Protein AF-A0A965IVA6-F1 (afdb_monomer)

Structure (mmCIF, N/CA/C/O backbone):
data_AF-A0A965IVA6-F1
#
_entry.id   AF-A0A965IVA6-F1
#
loop_
_atom_site.group_PDB
_atom_site.id
_atom_site.type_symbol
_atom_site.label_atom_id
_atom_site.label_alt_id
_atom_site.label_comp_id
_atom_site.label_asym_id
_atom_site.label_entity_id
_atom_site.label_seq_id
_atom_site.pdbx_PDB_ins_code
_atom_site.Cartn_x
_atom_site.Cartn_y
_atom_site.Cartn_z
_atom_site.occupancy
_atom_site.B_iso_or_equiv
_atom_site.auth_seq_id
_atom_site.auth_comp_id
_atom_site.auth_asym_id
_atom_site.auth_atom_id
_atom_site.pdbx_PDB_model_num
ATOM 1 N N . MET A 1 1 ? 12.768 -5.806 17.438 1.00 72.50 1 MET A N 1
ATOM 2 C CA . MET A 1 1 ? 12.794 -4.936 16.248 1.00 72.50 1 MET A CA 1
ATOM 3 C C . MET A 1 1 ? 11.559 -5.268 15.427 1.00 72.50 1 MET A C 1
ATOM 5 O O . MET A 1 1 ? 11.438 -6.435 15.058 1.00 72.50 1 MET A O 1
ATOM 9 N N . PRO A 1 2 ? 10.616 -4.328 15.262 1.00 84.00 2 PRO A N 1
ATOM 10 C CA . PRO A 1 2 ? 9.487 -4.470 14.344 1.00 84.00 2 PRO A CA 1
ATOM 11 C C . PRO A 1 2 ? 9.938 -4.296 12.882 1.00 84.00 2 PRO A C 1
ATOM 13 O O . PRO A 1 2 ? 11.121 -4.076 12.610 1.00 84.00 2 PRO A O 1
ATOM 16 N N . LEU A 1 3 ? 9.003 -4.444 11.942 1.00 88.94 3 LEU A N 1
ATOM 17 C CA . LEU A 1 3 ? 9.226 -4.068 10.546 1.00 88.94 3 LEU A CA 1
ATOM 18 C C . LEU A 1 3 ? 9.219 -2.544 10.431 1.00 88.94 3 LEU A C 1
ATOM 20 O O . LEU A 1 3 ? 8.241 -1.939 10.843 1.00 88.94 3 LEU A O 1
ATOM 24 N N . HIS A 1 4 ? 10.254 -1.975 9.811 1.00 91.50 4 HIS A N 1
ATOM 25 C CA . HIS A 1 4 ? 10.297 -0.544 9.498 1.00 91.50 4 HIS A CA 1
ATOM 26 C C . HIS A 1 4 ? 9.400 -0.187 8.290 1.00 91.50 4 HIS A C 1
ATOM 28 O O . HIS A 1 4 ? 8.658 0.788 8.247 1.00 91.50 4 HIS A O 1
ATOM 34 N N . HIS A 1 5 ? 9.450 -1.020 7.251 1.00 95.75 5 HIS A N 1
ATOM 35 C CA . HIS A 1 5 ? 8.477 -0.994 6.165 1.00 95.75 5 HIS A CA 1
ATOM 36 C C . HIS A 1 5 ? 8.433 -2.341 5.454 1.00 95.75 5 HIS A C 1
ATOM 38 O O . HIS A 1 5 ? 9.312 -3.191 5.626 1.00 95.75 5 HIS A O 1
ATOM 44 N N . VAL A 1 6 ? 7.422 -2.509 4.610 1.00 96.88 6 VAL A N 1
ATOM 45 C CA . VAL A 1 6 ? 7.359 -3.567 3.600 1.00 96.88 6 VAL A CA 1
ATOM 46 C C . VAL A 1 6 ? 7.154 -2.932 2.230 1.00 96.88 6 VAL A C 1
ATOM 48 O O . VAL A 1 6 ? 6.437 -1.939 2.117 1.00 96.88 6 VAL A O 1
ATOM 51 N N . ALA A 1 7 ? 7.788 -3.488 1.198 1.00 97.69 7 ALA A N 1
ATOM 52 C CA . ALA A 1 7 ? 7.688 -2.987 -0.166 1.00 97.69 7 ALA A CA 1
ATOM 53 C C . ALA A 1 7 ? 7.183 -4.073 -1.123 1.00 97.69 7 ALA A C 1
ATOM 55 O O . ALA A 1 7 ? 7.634 -5.219 -1.061 1.00 97.69 7 ALA A O 1
ATOM 56 N N . TYR A 1 8 ? 6.280 -3.695 -2.026 1.00 97.75 8 TYR A N 1
ATOM 57 C CA . TYR A 1 8 ? 5.731 -4.559 -3.074 1.00 97.75 8 TYR A CA 1
ATOM 58 C C . TYR A 1 8 ? 5.927 -3.941 -4.461 1.00 97.75 8 TYR A C 1
ATOM 60 O O . TYR A 1 8 ? 6.339 -2.793 -4.591 1.00 97.75 8 TYR A O 1
ATOM 68 N N . ALA A 1 9 ? 5.627 -4.693 -5.517 1.00 97.38 9 ALA A N 1
ATOM 69 C CA . ALA A 1 9 ? 5.597 -4.157 -6.874 1.00 97.38 9 ALA A CA 1
ATOM 70 C C . ALA A 1 9 ? 4.197 -3.633 -7.223 1.00 97.38 9 ALA A C 1
ATOM 72 O O . ALA A 1 9 ? 3.189 -4.187 -6.787 1.00 97.38 9 ALA A O 1
ATOM 73 N N . THR A 1 10 ? 4.128 -2.605 -8.064 1.00 97.94 10 THR A N 1
ATOM 74 C CA . THR A 1 10 ? 2.893 -2.144 -8.700 1.00 97.94 10 THR A CA 1
ATOM 75 C C . THR A 1 10 ? 3.106 -1.894 -10.191 1.00 97.94 10 THR A C 1
ATOM 77 O O . THR A 1 10 ? 4.202 -1.543 -10.631 1.00 97.94 10 THR A O 1
ATOM 80 N N . LYS A 1 11 ? 2.051 -2.097 -10.983 1.00 96.38 11 LYS A N 1
ATOM 81 C CA . LYS A 1 11 ? 2.004 -1.699 -12.400 1.00 96.38 11 LYS A CA 1
ATOM 82 C C . LYS A 1 11 ? 1.317 -0.349 -12.597 1.00 96.38 11 LYS A C 1
ATOM 84 O O . LYS A 1 11 ? 1.622 0.345 -13.561 1.00 96.38 11 LYS A O 1
ATOM 89 N N . ASP A 1 12 ? 0.436 0.022 -11.674 1.00 97.44 12 ASP A N 1
ATOM 90 C CA . ASP A 1 12 ? -0.431 1.194 -11.755 1.00 97.44 12 ASP A CA 1
ATOM 91 C C . ASP A 1 12 ? -0.337 1.959 -10.429 1.00 97.44 12 ASP A C 1
ATOM 93 O O . ASP A 1 12 ? -0.899 1.558 -9.400 1.00 97.44 12 ASP A O 1
ATOM 97 N N . VAL A 1 13 ? 0.462 3.027 -10.438 1.00 97.94 13 VAL A N 1
ATOM 98 C CA . VAL A 1 13 ? 0.715 3.845 -9.246 1.00 97.94 13 VAL A CA 1
ATOM 99 C C . VAL A 1 13 ? -0.538 4.604 -8.858 1.00 97.94 13 VAL A C 1
ATOM 101 O O . VAL A 1 13 ? -0.832 4.705 -7.676 1.00 97.94 13 VAL A O 1
ATOM 104 N N . GLU A 1 14 ? -1.313 5.073 -9.822 1.00 98.12 14 GLU A N 1
ATOM 105 C CA . GLU A 1 14 ? -2.541 5.820 -9.602 1.00 98.12 14 GLU A CA 1
ATOM 106 C C . GLU A 1 14 ? -3.597 4.949 -8.904 1.00 98.12 14 GLU A C 1
ATOM 108 O O . GLU A 1 14 ? -4.185 5.367 -7.904 1.00 98.12 14 GLU A O 1
ATOM 113 N N . ALA A 1 15 ? -3.784 3.705 -9.352 1.00 98.00 15 ALA A N 1
ATOM 114 C CA . ALA A 1 15 ? -4.666 2.744 -8.691 1.00 98.00 15 ALA A CA 1
ATOM 115 C C . ALA A 1 15 ? -4.166 2.374 -7.285 1.00 98.00 15 ALA A C 1
ATOM 117 O O . ALA A 1 15 ? -4.968 2.234 -6.358 1.00 98.00 15 ALA A O 1
ATOM 118 N N . THR A 1 16 ? -2.846 2.250 -7.116 1.00 98.38 16 THR A N 1
ATOM 119 C CA . THR A 1 16 ? -2.216 1.960 -5.818 1.00 98.38 16 THR A CA 1
ATOM 120 C C . THR A 1 16 ? -2.425 3.110 -4.838 1.00 98.38 16 THR A C 1
ATOM 122 O O . THR A 1 16 ? -2.884 2.885 -3.720 1.00 98.38 16 THR A O 1
ATOM 125 N N . THR A 1 17 ? -2.163 4.343 -5.269 1.00 98.50 17 THR A N 1
ATOM 126 C CA . THR A 1 17 ? -2.385 5.560 -4.485 1.00 98.50 17 THR A CA 1
ATOM 127 C C . THR A 1 17 ? -3.852 5.713 -4.129 1.00 98.50 17 THR A C 1
ATOM 129 O O . THR A 1 17 ? -4.167 5.889 -2.958 1.00 98.50 17 THR A O 1
ATOM 132 N N . ARG A 1 18 ? -4.776 5.522 -5.077 1.00 98.25 18 ARG A N 1
ATOM 133 C CA . ARG A 1 18 ? -6.212 5.539 -4.771 1.00 98.25 18 ARG A CA 1
ATOM 134 C C . ARG A 1 18 ? -6.581 4.520 -3.690 1.00 98.25 18 ARG A C 1
ATOM 136 O O . ARG A 1 18 ? -7.370 4.821 -2.799 1.00 98.25 18 ARG A O 1
ATOM 143 N N . PHE A 1 19 ? -6.031 3.308 -3.749 1.00 98.06 19 PHE A N 1
ATOM 144 C CA . PHE A 1 19 ? -6.324 2.291 -2.744 1.00 98.06 19 PHE A CA 1
ATOM 145 C C . PHE A 1 19 ? -5.768 2.658 -1.362 1.00 98.06 19 PHE A C 1
ATOM 147 O O . PHE A 1 19 ? -6.517 2.656 -0.385 1.00 98.06 19 PHE A O 1
ATOM 154 N N . TYR A 1 20 ? -4.478 2.983 -1.265 1.00 98.38 20 TYR A N 1
ATOM 155 C CA . TYR A 1 20 ? -3.829 3.200 0.030 1.00 98.38 20 TYR A CA 1
ATOM 156 C C . TYR A 1 20 ? -4.105 4.586 0.621 1.00 98.38 20 TYR A C 1
ATOM 158 O O . TYR A 1 20 ? -4.395 4.691 1.809 1.00 98.38 20 TYR A O 1
ATOM 166 N N . GLU A 1 21 ? -4.111 5.641 -0.184 1.00 98.12 21 GLU A N 1
ATOM 167 C CA . GLU A 1 21 ? -4.340 6.999 0.307 1.00 98.12 21 GLU A CA 1
ATOM 168 C C . GLU A 1 21 ? -5.823 7.311 0.477 1.00 98.12 21 GLU A C 1
ATOM 170 O O . GLU A 1 21 ? -6.253 7.682 1.567 1.00 98.12 21 GLU A O 1
ATOM 175 N N . GLU A 1 22 ? -6.638 7.115 -0.560 1.00 97.25 22 GLU A N 1
ATOM 176 C CA . GLU A 1 22 ? -8.040 7.548 -0.508 1.00 97.25 22 GLU A CA 1
ATOM 177 C C . GLU A 1 22 ? -8.932 6.556 0.248 1.00 97.25 22 GLU A C 1
ATOM 179 O O . GLU A 1 22 ? -9.774 6.952 1.059 1.00 97.25 22 GLU A O 1
ATOM 184 N N . LEU A 1 23 ? -8.782 5.254 -0.017 1.00 98.00 23 LEU A N 1
ATOM 185 C CA . LEU A 1 23 ? -9.683 4.243 0.542 1.00 98.00 23 LEU A CA 1
ATOM 186 C C . LEU A 1 23 ? -9.210 3.743 1.911 1.00 98.00 23 LEU A C 1
ATOM 188 O O . LEU A 1 23 ? -9.996 3.740 2.865 1.00 98.00 23 LEU A O 1
ATOM 192 N N . MET A 1 24 ? -7.936 3.371 2.045 1.00 97.75 24 MET A N 1
ATOM 193 C CA . MET A 1 24 ? -7.375 2.961 3.339 1.00 97.75 24 MET A CA 1
ATOM 194 C C . MET A 1 24 ? -7.142 4.162 4.267 1.00 97.75 24 MET A C 1
ATOM 196 O O . MET A 1 24 ? -7.383 4.046 5.469 1.00 97.75 24 MET A O 1
ATOM 200 N N . GLY A 1 25 ? -6.804 5.336 3.724 1.00 97.38 25 GLY A N 1
ATOM 201 C CA . GLY A 1 25 ? -6.549 6.547 4.511 1.00 97.38 25 GLY A CA 1
ATOM 202 C C . GLY A 1 25 ? -5.100 6.682 4.984 1.00 97.38 25 GLY A C 1
ATOM 203 O O . GLY A 1 25 ? -4.867 7.324 6.006 1.00 97.38 25 GLY A O 1
ATOM 204 N N . PHE A 1 26 ? -4.150 6.045 4.298 1.00 98.12 26 PHE A N 1
ATOM 205 C CA . PHE A 1 26 ? -2.718 6.102 4.595 1.00 98.12 26 PHE A CA 1
ATOM 206 C C . PHE A 1 26 ? -2.067 7.216 3.765 1.00 98.12 26 PHE A C 1
ATOM 208 O O . PHE A 1 26 ? -1.995 7.080 2.545 1.00 98.12 26 PHE A O 1
ATOM 215 N N . PRO A 1 27 ? -1.605 8.323 4.372 1.00 98.00 27 PRO A N 1
ATOM 216 C CA . PRO A 1 27 ? -1.056 9.449 3.618 1.00 98.00 27 PRO A CA 1
ATOM 217 C C . PRO A 1 27 ? 0.160 9.044 2.780 1.00 98.00 27 PRO A C 1
ATOM 219 O O . PRO A 1 27 ? 1.044 8.349 3.287 1.00 98.00 27 PRO A O 1
ATOM 222 N N . LEU A 1 28 ? 0.253 9.518 1.533 1.00 98.38 28 LEU A N 1
ATOM 223 C CA . LEU A 1 28 ? 1.488 9.420 0.753 1.00 98.38 28 LEU A CA 1
ATOM 224 C C . LEU A 1 28 ? 2.523 10.392 1.340 1.00 98.38 28 LEU A C 1
ATOM 226 O O . LEU A 1 28 ? 2.403 11.608 1.197 1.00 98.38 28 LEU A O 1
ATOM 230 N N . VAL A 1 29 ? 3.547 9.866 2.008 1.00 98.19 29 VAL A N 1
ATOM 231 C CA . VAL A 1 29 ? 4.530 10.683 2.745 1.00 98.19 29 VAL A CA 1
ATOM 232 C C . VAL A 1 29 ? 5.853 10.856 2.013 1.00 98.19 29 VAL A C 1
ATOM 234 O O . VAL A 1 29 ? 6.583 11.813 2.279 1.00 98.19 29 VAL A O 1
ATOM 237 N N . HIS A 1 30 ? 6.179 9.961 1.079 1.00 97.88 30 HIS A N 1
ATOM 238 C CA . HIS A 1 30 ? 7.424 10.057 0.326 1.00 97.88 30 HIS A CA 1
ATOM 239 C C . HIS A 1 30 ? 7.330 9.433 -1.068 1.00 97.88 30 HIS A C 1
ATOM 241 O O . HIS A 1 30 ? 6.549 8.514 -1.317 1.00 97.88 30 HIS A O 1
ATOM 247 N N . THR A 1 31 ? 8.141 9.936 -1.998 1.00 98.06 31 THR A N 1
ATOM 248 C CA . THR A 1 31 ? 8.312 9.360 -3.335 1.00 98.06 31 THR A CA 1
ATOM 249 C C . THR A 1 31 ? 9.752 9.535 -3.787 1.00 98.06 31 THR A C 1
ATOM 251 O O . THR A 1 31 ? 10.251 10.657 -3.865 1.00 98.06 31 THR A O 1
ATOM 254 N N . GLU A 1 32 ? 10.392 8.430 -4.145 1.00 97.50 32 GLU A N 1
ATOM 255 C CA . GLU A 1 32 ? 11.725 8.398 -4.735 1.00 97.50 32 GLU A CA 1
ATOM 256 C C . GLU A 1 32 ? 11.610 8.035 -6.214 1.00 97.50 32 GLU A C 1
ATOM 258 O O . GLU A 1 32 ? 10.827 7.165 -6.604 1.00 97.50 32 GLU A O 1
ATOM 263 N N . ILE A 1 33 ? 12.406 8.691 -7.053 1.00 96.00 33 ILE A N 1
ATOM 264 C CA . ILE A 1 33 ? 12.510 8.370 -8.475 1.00 96.00 33 ILE A CA 1
ATOM 265 C C . ILE A 1 33 ? 13.984 8.174 -8.789 1.00 96.00 33 ILE A C 1
ATOM 267 O O . ILE A 1 33 ? 14.797 9.069 -8.563 1.00 96.00 33 ILE A O 1
ATOM 271 N N . THR A 1 34 ? 14.318 7.008 -9.331 1.00 95.62 34 THR A N 1
ATOM 272 C CA . THR A 1 34 ? 15.658 6.716 -9.843 1.00 95.62 34 THR A CA 1
ATOM 273 C C . THR A 1 34 ? 15.550 6.424 -11.330 1.00 95.62 34 THR A C 1
ATOM 275 O O . THR A 1 34 ? 14.808 5.532 -11.729 1.00 95.62 34 THR A O 1
ATOM 278 N N . ALA A 1 35 ? 16.289 7.171 -12.148 1.00 92.44 35 ALA A N 1
ATOM 279 C CA . ALA A 1 35 ? 16.370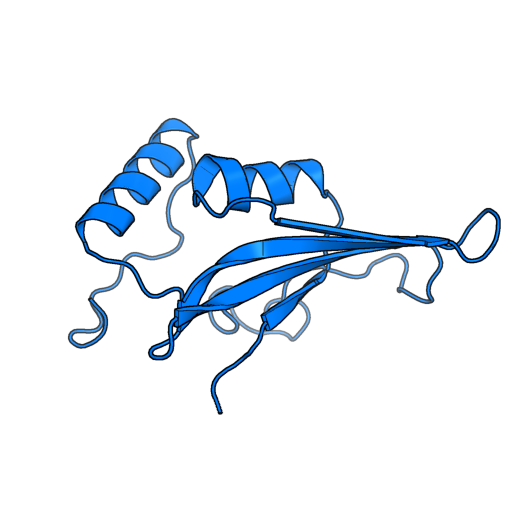 6.972 -13.592 1.00 92.44 35 ALA A CA 1
ATOM 280 C C . ALA A 1 35 ? 17.783 6.514 -13.981 1.00 92.44 35 ALA A C 1
ATOM 282 O O . ALA A 1 35 ? 18.778 7.052 -13.492 1.00 92.44 35 ALA A O 1
ATOM 283 N N . GLY A 1 36 ? 17.861 5.516 -14.856 1.00 84.44 36 GLY A N 1
ATOM 284 C CA . GLY A 1 36 ? 19.081 4.887 -15.353 1.00 84.44 36 GLY A CA 1
ATOM 285 C C . GLY A 1 36 ? 19.182 4.983 -16.874 1.00 84.44 36 GLY A C 1
ATOM 286 O O . GLY A 1 36 ? 19.169 3.969 -17.558 1.00 84.44 36 GLY A O 1
ATOM 287 N N . GLY A 1 37 ? 19.284 6.196 -17.416 1.00 84.12 37 GLY A N 1
ATOM 288 C CA . GLY A 1 37 ? 19.219 6.429 -18.865 1.00 84.12 37 GLY A CA 1
ATOM 289 C C . GLY A 1 37 ? 17.783 6.615 -19.362 1.00 84.12 37 GLY A C 1
ATOM 290 O O . GLY A 1 37 ? 16.892 6.902 -18.569 1.00 84.12 37 GLY A O 1
ATOM 291 N N . GLU A 1 38 ? 17.571 6.510 -20.676 1.00 79.81 38 GLU A N 1
ATOM 292 C CA . GLU A 1 38 ? 16.278 6.847 -21.301 1.00 79.81 38 GLU A CA 1
ATOM 293 C C . GLU A 1 38 ? 15.189 5.783 -21.069 1.00 79.81 38 GLU A C 1
ATOM 295 O O . GLU A 1 38 ? 14.024 6.133 -20.919 1.00 79.81 38 GLU A O 1
ATOM 300 N N . GLU A 1 39 ? 15.564 4.504 -20.952 1.00 88.56 39 GLU A N 1
ATOM 301 C CA . GLU A 1 39 ? 14.630 3.358 -20.951 1.00 88.56 39 GLU A CA 1
ATOM 302 C C . GLU A 1 39 ? 14.624 2.563 -19.630 1.00 88.56 39 GLU A C 1
ATOM 304 O O . GLU A 1 39 ? 14.086 1.460 -19.559 1.00 88.56 39 GLU A O 1
ATOM 309 N N . THR A 1 40 ? 15.231 3.094 -18.566 1.00 96.00 40 THR A N 1
ATOM 310 C CA . THR A 1 40 ? 15.276 2.419 -17.262 1.00 96.00 40 THR A CA 1
ATOM 311 C C . THR A 1 40 ? 14.921 3.391 -16.154 1.00 96.00 40 THR A C 1
ATOM 313 O O . THR A 1 40 ? 15.582 4.415 -15.980 1.00 96.00 40 THR A O 1
ATOM 316 N N . TRP A 1 41 ? 13.910 3.065 -15.356 1.00 95.94 41 TRP A N 1
ATOM 317 C CA . TRP A 1 41 ? 13.556 3.842 -14.175 1.00 95.94 41 TRP A CA 1
ATOM 318 C C . TRP A 1 41 ? 12.801 3.008 -13.141 1.00 95.94 41 TRP A C 1
ATOM 320 O O . TRP A 1 41 ? 12.199 1.976 -13.439 1.00 95.94 41 TRP A O 1
ATOM 330 N N . LEU A 1 42 ? 12.813 3.493 -11.904 1.00 96.69 42 LEU A N 1
ATOM 331 C CA . LEU A 1 42 ? 11.905 3.057 -10.854 1.00 96.69 42 LEU A CA 1
ATOM 332 C C . LEU A 1 42 ? 11.321 4.264 -10.124 1.00 96.69 42 LEU A C 1
ATOM 334 O O . LEU A 1 42 ? 11.979 5.296 -9.958 1.00 96.69 42 LEU A O 1
ATOM 338 N N . ARG A 1 43 ? 10.075 4.114 -9.687 1.00 97.75 43 ARG A N 1
ATOM 339 C CA . ARG A 1 43 ? 9.383 5.006 -8.761 1.00 97.75 43 ARG A CA 1
ATOM 340 C C . ARG A 1 43 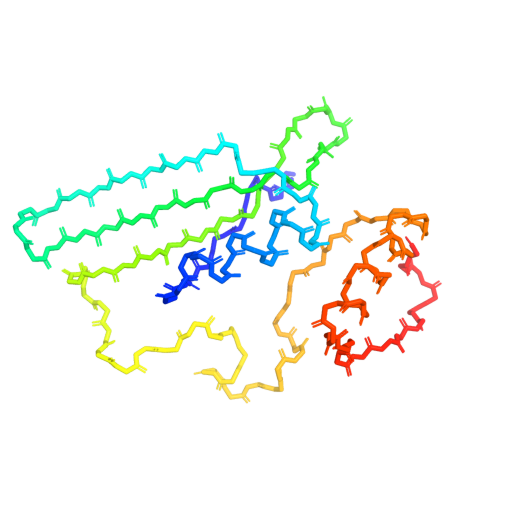? 9.056 4.205 -7.510 1.00 97.75 43 ARG A C 1
ATOM 342 O O . ARG A 1 43 ? 8.476 3.130 -7.619 1.00 97.75 43 ARG A O 1
ATOM 349 N N . HIS A 1 44 ? 9.407 4.734 -6.349 1.00 98.38 44 HIS A N 1
ATOM 350 C CA . HIS A 1 44 ? 9.173 4.104 -5.059 1.00 98.38 44 HIS A CA 1
ATOM 351 C C . HIS A 1 44 ? 8.334 5.041 -4.192 1.00 98.38 44 HIS A C 1
ATOM 353 O O . HIS A 1 44 ? 8.785 6.127 -3.839 1.00 98.38 44 HIS A O 1
ATOM 359 N N . ILE A 1 45 ? 7.089 4.662 -3.920 1.00 98.62 45 ILE A N 1
ATOM 360 C CA . ILE A 1 45 ? 6.120 5.478 -3.170 1.00 98.62 45 ILE A CA 1
ATOM 361 C C . ILE A 1 45 ? 5.904 4.888 -1.779 1.00 98.62 45 ILE A C 1
ATOM 363 O O . ILE A 1 45 ? 5.853 3.666 -1.654 1.00 98.62 45 ILE A O 1
ATOM 367 N N . PHE A 1 46 ? 5.762 5.737 -0.762 1.00 98.69 46 PHE A N 1
ATOM 368 C CA . PHE A 1 46 ? 5.638 5.333 0.642 1.00 98.69 46 PHE A CA 1
ATOM 369 C C . PHE A 1 46 ? 4.384 5.927 1.276 1.00 98.69 46 PHE A C 1
ATOM 371 O O . PHE A 1 46 ? 4.222 7.149 1.297 1.00 98.69 46 PHE A O 1
ATOM 378 N N . PHE A 1 47 ? 3.546 5.064 1.843 1.00 98.69 47 PHE A N 1
ATOM 379 C CA . PHE A 1 47 ? 2.364 5.451 2.604 1.00 98.69 47 PHE A CA 1
ATOM 380 C C . PHE A 1 47 ? 2.592 5.204 4.095 1.00 98.69 47 PHE A C 1
ATOM 382 O O . PHE A 1 47 ? 3.052 4.125 4.477 1.00 98.69 47 PHE A O 1
ATOM 389 N N . ASP A 1 48 ? 2.254 6.189 4.923 1.00 97.81 48 ASP A N 1
ATOM 390 C CA . ASP A 1 48 ? 2.348 6.102 6.383 1.00 97.81 48 ASP A CA 1
ATOM 391 C C . ASP A 1 48 ? 1.223 5.223 6.946 1.00 97.81 48 ASP A C 1
ATOM 393 O O . ASP A 1 48 ? 0.038 5.497 6.736 1.00 97.81 48 ASP A O 1
ATOM 397 N N . ILE A 1 49 ? 1.603 4.159 7.659 1.00 96.50 49 ILE A N 1
ATOM 398 C CA . ILE A 1 49 ? 0.671 3.187 8.261 1.00 96.50 49 ILE A CA 1
ATOM 399 C C . ILE A 1 49 ? 0.491 3.395 9.770 1.00 96.50 49 ILE A C 1
ATOM 401 O O . ILE A 1 49 ? -0.134 2.571 10.445 1.00 96.50 49 ILE A O 1
ATOM 405 N N . GLY A 1 50 ? 1.002 4.508 10.291 1.00 94.00 50 GLY A N 1
ATOM 406 C CA . GLY A 1 50 ? 0.914 4.908 11.683 1.00 94.00 50 GLY A CA 1
ATOM 407 C C . GLY A 1 50 ? 2.151 4.541 12.507 1.00 94.00 50 GLY A C 1
ATOM 408 O O . GLY A 1 50 ? 3.077 3.884 12.021 1.00 94.00 50 GLY A O 1
ATOM 409 N N . PRO A 1 51 ? 2.174 4.989 13.773 1.00 92.25 51 PRO A N 1
ATOM 410 C CA . PRO A 1 51 ? 3.338 4.845 14.628 1.00 92.25 51 PRO A CA 1
ATOM 411 C C . PRO A 1 51 ? 3.461 3.461 15.282 1.00 92.25 51 PRO A C 1
ATOM 413 O O . PRO A 1 51 ? 2.467 2.788 15.580 1.00 92.25 51 PRO A O 1
ATOM 416 N N . ASP A 1 52 ? 4.701 3.081 15.581 1.00 88.75 52 ASP A N 1
ATOM 417 C CA . ASP A 1 52 ? 5.060 2.020 16.517 1.00 88.75 52 ASP A CA 1
ATOM 418 C C . ASP A 1 52 ? 4.804 2.437 17.986 1.00 88.75 52 ASP A C 1
ATOM 420 O O . ASP A 1 52 ? 4.220 3.483 18.285 1.00 88.75 52 ASP A O 1
ATOM 424 N N . SER A 1 53 ? 5.224 1.601 18.942 1.00 86.94 53 SER A N 1
ATOM 425 C CA . SER A 1 53 ? 5.067 1.891 20.376 1.00 86.94 53 SER A CA 1
ATOM 426 C C . SER A 1 53 ? 5.923 3.053 20.885 1.00 86.94 53 SER A C 1
ATOM 428 O O . SER A 1 53 ? 5.623 3.591 21.951 1.00 86.94 53 SER A O 1
ATOM 430 N N . ASP A 1 54 ? 6.971 3.420 20.150 1.00 89.81 54 ASP A N 1
ATOM 431 C CA . ASP A 1 54 ? 7.920 4.478 20.498 1.00 89.81 54 ASP A CA 1
ATOM 432 C C . ASP A 1 54 ? 7.595 5.799 19.770 1.00 89.81 54 ASP A C 1
ATOM 434 O O . ASP A 1 54 ? 8.239 6.822 20.014 1.00 89.81 54 ASP A O 1
ATOM 438 N N . GLY A 1 55 ? 6.559 5.804 18.924 1.00 90.44 55 GLY A N 1
ATOM 439 C CA . GLY A 1 55 ? 6.094 6.967 18.170 1.00 90.44 55 GLY A CA 1
ATOM 440 C C . GLY A 1 55 ? 6.760 7.144 16.803 1.00 90.44 55 GLY A C 1
ATOM 441 O O . GLY A 1 55 ? 6.542 8.175 16.166 1.00 90.44 55 GLY A O 1
ATOM 442 N N . ASN A 1 56 ? 7.560 6.180 16.340 1.00 90.69 56 ASN A N 1
ATOM 443 C CA . ASN A 1 56 ? 8.154 6.214 15.003 1.00 90.69 56 ASN A CA 1
ATOM 444 C C . ASN A 1 56 ? 7.140 5.720 13.975 1.00 90.69 56 ASN A C 1
ATOM 446 O O . ASN A 1 56 ? 6.481 4.714 14.201 1.00 90.69 56 ASN A O 1
ATOM 450 N N . HIS A 1 57 ? 7.019 6.412 12.846 1.00 93.00 57 HIS A N 1
ATOM 451 C CA . HIS A 1 57 ? 6.070 6.052 11.796 1.00 93.00 57 HIS A CA 1
ATOM 452 C C . HIS A 1 57 ? 6.633 4.962 10.886 1.00 93.00 57 HIS A C 1
ATOM 454 O O . HIS A 1 57 ? 7.758 5.088 10.403 1.00 93.00 57 HIS A O 1
ATOM 460 N N . GLU A 1 58 ? 5.819 3.944 10.618 1.00 95.69 58 GLU A N 1
ATOM 461 C CA . GLU A 1 58 ? 6.162 2.851 9.710 1.00 95.69 58 GLU A CA 1
ATOM 462 C C . GLU A 1 58 ? 5.518 3.062 8.337 1.00 95.69 58 GLU A C 1
ATOM 464 O O . GLU A 1 58 ? 4.634 3.906 8.156 1.00 95.69 58 GLU A O 1
ATOM 469 N N . SER A 1 59 ? 5.946 2.298 7.330 1.00 97.25 59 SER A N 1
ATOM 470 C CA . SER A 1 59 ? 5.408 2.461 5.972 1.00 97.25 59 SER A CA 1
ATOM 471 C C . SER A 1 59 ? 5.056 1.160 5.261 1.00 97.25 59 SER A C 1
ATOM 473 O O . SER A 1 59 ? 5.685 0.116 5.437 1.00 97.25 59 SER A O 1
ATOM 475 N N . ILE A 1 60 ? 4.079 1.257 4.363 1.00 98.38 60 ILE A N 1
ATOM 476 C CA . ILE A 1 60 ? 3.956 0.343 3.226 1.00 98.38 60 ILE A CA 1
ATOM 477 C C . ILE A 1 60 ? 4.387 1.077 1.961 1.00 98.38 60 ILE A C 1
ATOM 479 O O . ILE A 1 60 ? 4.023 2.235 1.752 1.00 98.38 60 ILE A O 1
ATOM 483 N N . ALA A 1 61 ? 5.178 0.411 1.125 1.00 98.44 61 ALA A N 1
ATOM 484 C CA . ALA A 1 61 ? 5.771 1.018 -0.052 1.00 98.44 61 ALA A CA 1
ATOM 485 C C . ALA A 1 61 ? 5.554 0.194 -1.324 1.00 98.44 61 ALA A C 1
ATOM 487 O O . ALA A 1 61 ? 5.322 -1.018 -1.279 1.00 98.44 61 ALA A O 1
ATOM 488 N N . PHE A 1 62 ? 5.631 0.863 -2.474 1.00 98.69 62 PHE A N 1
ATOM 489 C CA . PHE A 1 62 ? 5.440 0.232 -3.777 1.00 98.69 62 PHE A CA 1
ATOM 490 C C . PHE A 1 62 ? 6.462 0.705 -4.798 1.00 98.69 62 PHE A C 1
ATOM 492 O O . PHE A 1 62 ? 6.655 1.905 -4.986 1.00 98.69 62 PHE A O 1
ATOM 499 N N . PHE A 1 63 ? 7.065 -0.250 -5.499 1.00 98.31 63 PHE A N 1
ATOM 500 C CA . PHE A 1 63 ? 7.905 -0.018 -6.661 1.00 98.31 63 PHE A CA 1
ATOM 501 C C . PHE A 1 63 ? 7.087 -0.136 -7.942 1.00 98.31 63 PHE A C 1
ATOM 503 O O . PHE A 1 63 ? 6.553 -1.201 -8.251 1.00 98.31 63 PHE A O 1
ATOM 510 N N . GLN A 1 64 ? 7.057 0.931 -8.729 1.00 97.69 64 GLN A N 1
ATOM 511 C CA . GLN A 1 64 ? 6.772 0.851 -10.156 1.00 97.69 64 GLN A CA 1
ATOM 512 C C . GLN A 1 64 ? 8.105 0.840 -10.889 1.00 97.69 64 GLN A C 1
ATOM 514 O O . GLN A 1 64 ? 8.951 1.699 -10.641 1.00 97.69 64 GLN A O 1
ATOM 519 N N . VAL A 1 65 ? 8.305 -0.143 -11.758 1.00 96.75 65 VAL A N 1
ATOM 520 C CA . VAL A 1 65 ? 9.591 -0.371 -12.415 1.00 96.75 65 VAL A CA 1
ATOM 521 C C . VAL A 1 65 ? 9.433 -0.432 -13.923 1.00 96.75 65 VAL A C 1
ATOM 523 O O . VAL A 1 65 ? 8.386 -0.835 -14.431 1.00 96.75 65 VAL A O 1
ATOM 526 N N . HIS A 1 66 ? 10.491 -0.037 -14.617 1.00 95.50 66 HIS A N 1
ATOM 52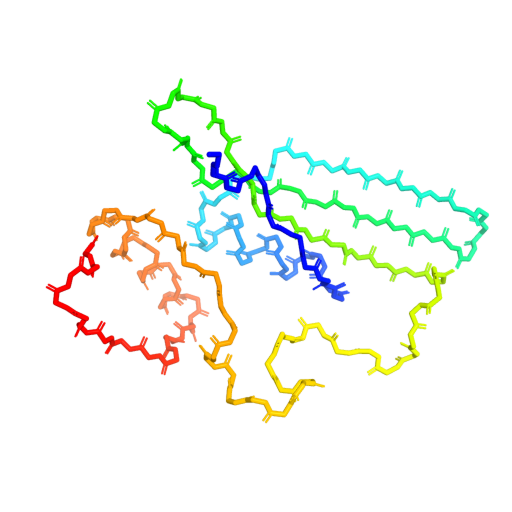7 C CA . HIS A 1 66 ? 10.605 -0.140 -16.058 1.00 95.50 66 HIS A CA 1
ATOM 528 C C . HIS A 1 66 ? 12.068 -0.353 -16.441 1.00 95.50 66 HIS A C 1
ATOM 530 O O . HIS A 1 66 ? 12.928 0.450 -16.073 1.00 95.50 66 HIS A O 1
ATOM 536 N N . GLY A 1 67 ? 12.359 -1.429 -17.165 1.00 94.75 67 GLY A N 1
ATOM 537 C CA . GLY A 1 67 ? 13.684 -1.697 -17.719 1.00 94.75 67 GLY A CA 1
ATOM 538 C C . GLY A 1 67 ? 14.769 -1.937 -16.665 1.00 94.75 67 GLY A C 1
ATOM 539 O O . GLY A 1 67 ? 15.939 -1.670 -16.939 1.00 94.75 67 GLY A O 1
ATOM 540 N N . VAL A 1 68 ? 14.414 -2.424 -15.469 1.00 94.44 68 VAL A N 1
ATOM 541 C CA . VAL A 1 68 ? 15.355 -2.733 -14.366 1.00 94.44 68 VAL A CA 1
ATOM 542 C C . VAL A 1 68 ? 15.745 -4.216 -14.310 1.00 94.44 68 VAL A C 1
ATOM 544 O O . VAL A 1 68 ? 16.479 -4.633 -13.414 1.00 94.44 68 VAL A O 1
ATOM 547 N N . GLY A 1 69 ? 15.267 -5.021 -15.261 1.00 93.31 69 GLY A N 1
ATOM 548 C CA . GLY A 1 69 ? 15.502 -6.468 -15.331 1.00 93.31 69 GLY A CA 1
ATOM 549 C C . GLY A 1 69 ? 14.287 -7.315 -14.945 1.00 93.31 69 GLY A C 1
ATOM 550 O O . GLY A 1 69 ? 14.411 -8.530 -14.781 1.00 93.31 69 GLY A O 1
ATOM 551 N N . GLU A 1 70 ? 13.116 -6.696 -14.799 1.00 94.56 70 GLU A N 1
ATOM 552 C CA . GLU A 1 70 ? 11.843 -7.385 -14.640 1.00 94.56 70 GLU A CA 1
ATOM 553 C C . GLU A 1 70 ? 11.500 -8.231 -15.876 1.00 94.56 70 GLU A C 1
ATOM 555 O O . GLU A 1 70 ? 11.829 -7.893 -17.016 1.00 94.56 70 GLU A O 1
ATOM 560 N N . LYS A 1 71 ? 10.823 -9.363 -15.661 1.00 94.00 71 LYS A N 1
ATOM 561 C CA . LYS A 1 71 ? 10.306 -10.171 -16.772 1.00 94.00 71 LYS A CA 1
ATOM 562 C C . LYS A 1 71 ? 9.146 -9.432 -17.441 1.00 94.00 71 LYS A C 1
ATOM 564 O O . LYS A 1 71 ? 8.340 -8.871 -16.710 1.00 94.00 71 LYS A O 1
ATOM 569 N N . PRO A 1 72 ? 8.960 -9.503 -18.770 1.00 90.69 72 PRO A N 1
ATOM 570 C CA . PRO A 1 72 ? 7.835 -8.837 -19.438 1.00 90.69 72 PRO A CA 1
ATOM 571 C C . PRO A 1 72 ? 6.446 -9.202 -18.878 1.00 90.69 72 PRO A C 1
ATOM 573 O O . PRO A 1 72 ? 5.519 -8.397 -18.929 1.00 90.69 72 PRO A O 1
ATOM 576 N N . ASP A 1 73 ? 6.302 -10.408 -18.332 1.00 90.88 73 ASP A N 1
ATOM 577 C CA . A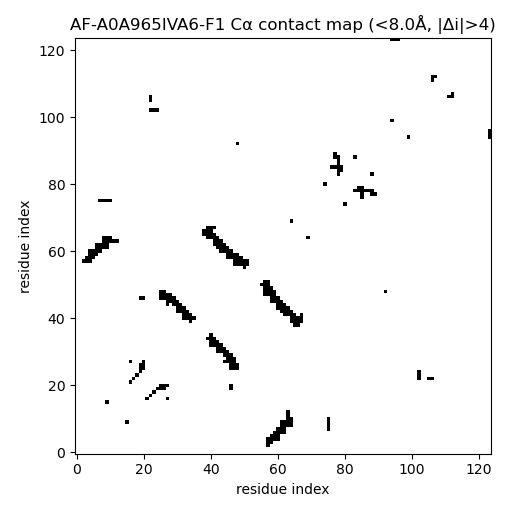SP A 1 73 ? 5.065 -10.988 -17.810 1.00 90.88 73 ASP A CA 1
ATOM 578 C C . ASP A 1 73 ? 5.028 -11.086 -16.276 1.00 90.88 73 ASP A C 1
ATOM 580 O O . ASP A 1 73 ? 4.216 -11.832 -15.731 1.00 90.88 73 ASP A O 1
ATOM 584 N N . TYR A 1 74 ? 5.875 -10.334 -15.560 1.00 92.88 74 TYR A N 1
ATOM 585 C CA . TYR A 1 74 ? 5.866 -10.358 -14.096 1.00 92.88 74 TYR A CA 1
ATOM 586 C C . TYR A 1 74 ? 4.476 -10.023 -13.534 1.00 92.88 74 TYR A C 1
ATOM 588 O O . TYR A 1 74 ? 3.772 -9.141 -14.045 1.00 92.88 74 TYR A O 1
ATOM 596 N N . THR A 1 75 ? 4.083 -10.709 -12.466 1.00 93.56 75 THR A N 1
ATOM 597 C CA . THR A 1 75 ? 2.881 -10.389 -11.697 1.00 93.56 75 THR A CA 1
ATOM 598 C C . THR A 1 75 ? 3.260 -9.570 -10.465 1.00 93.56 75 THR A C 1
ATOM 600 O O . THR A 1 75 ? 4.405 -9.582 -10.012 1.00 93.56 75 THR A O 1
ATOM 603 N N . THR A 1 76 ? 2.308 -8.795 -9.953 1.00 94.81 76 THR A N 1
ATOM 604 C CA . THR A 1 76 ? 2.467 -8.017 -8.711 1.00 94.81 76 THR A CA 1
ATOM 605 C C . THR A 1 76 ? 1.770 -8.677 -7.527 1.00 94.81 76 THR A C 1
ATOM 607 O O . THR A 1 76 ? 1.769 -8.130 -6.428 1.00 94.81 76 THR A O 1
ATOM 610 N N . ASP A 1 77 ? 1.130 -9.824 -7.750 1.00 92.62 77 ASP A N 1
ATOM 611 C CA . ASP A 1 77 ? 0.538 -10.605 -6.683 1.00 92.62 77 ASP A CA 1
ATOM 612 C C . ASP A 1 77 ? 1.643 -11.312 -5.877 1.00 92.62 77 ASP A C 1
ATOM 614 O O . ASP A 1 77 ? 2.733 -11.590 -6.376 1.00 92.62 77 ASP A O 1
ATOM 618 N N . VAL A 1 78 ? 1.355 -11.601 -4.613 1.00 94.00 78 VAL A N 1
ATOM 619 C CA . VAL A 1 78 ? 2.310 -12.231 -3.690 1.00 94.00 78 VAL A CA 1
ATOM 620 C C . VAL A 1 78 ? 2.016 -13.710 -3.437 1.00 94.00 78 VAL A C 1
ATOM 622 O O . VAL A 1 78 ? 2.786 -14.360 -2.735 1.00 94.00 78 VAL A O 1
ATOM 625 N N . SER A 1 79 ? 0.921 -14.248 -3.976 1.00 95.56 79 SER A N 1
ATOM 626 C CA . SER A 1 79 ? 0.390 -15.573 -3.618 1.00 95.56 79 SER A CA 1
ATOM 627 C C . SER A 1 79 ? 0.211 -16.473 -4.844 1.00 95.56 79 SER A C 1
ATOM 629 O O . SER A 1 79 ? 0.795 -17.553 -4.897 1.00 95.56 79 SER A O 1
ATOM 631 N N . ASP A 1 80 ? -0.548 -16.030 -5.843 1.00 92.81 80 ASP A N 1
ATOM 632 C CA . ASP A 1 80 ? -0.835 -16.777 -7.074 1.00 92.81 80 ASP A CA 1
ATOM 633 C C . ASP A 1 80 ? 0.442 -17.058 -7.884 1.00 92.81 80 ASP A C 1
ATOM 635 O O . ASP A 1 80 ? 0.691 -18.199 -8.273 1.00 92.81 80 ASP A O 1
ATOM 639 N N . GLY A 1 81 ? 1.336 -16.071 -8.010 1.00 90.19 81 GLY A N 1
ATOM 640 C CA . GLY A 1 81 ? 2.631 -16.201 -8.685 1.00 90.19 81 GLY A CA 1
ATOM 641 C C . GLY A 1 81 ? 3.571 -17.242 -8.060 1.00 90.19 81 GLY A C 1
ATOM 642 O O . GLY A 1 81 ? 4.528 -17.676 -8.704 1.00 90.19 81 GLY A O 1
ATOM 643 N N . VAL A 1 82 ? 3.290 -17.682 -6.827 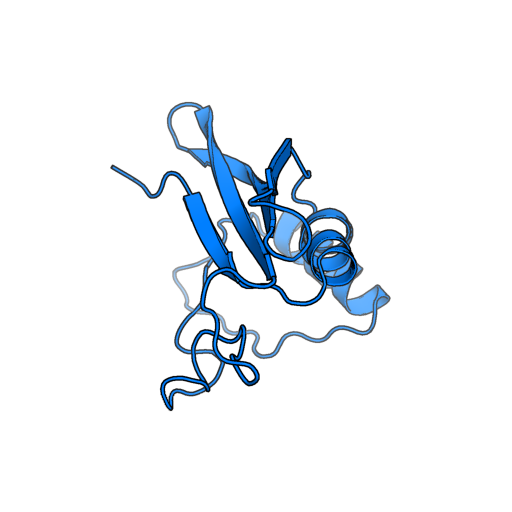1.00 93.75 82 VAL A N 1
ATOM 644 C CA . VAL A 1 82 ? 3.998 -18.774 -6.135 1.00 93.75 82 VAL A CA 1
ATOM 645 C C . VAL A 1 82 ? 3.113 -20.004 -5.877 1.00 93.75 82 VAL A C 1
ATOM 647 O O . VAL A 1 82 ? 3.518 -20.914 -5.154 1.00 93.75 82 VAL A O 1
ATOM 650 N N . GLY A 1 83 ? 1.924 -20.069 -6.483 1.00 95.44 83 GLY A N 1
ATOM 651 C CA . GLY A 1 83 ? 1.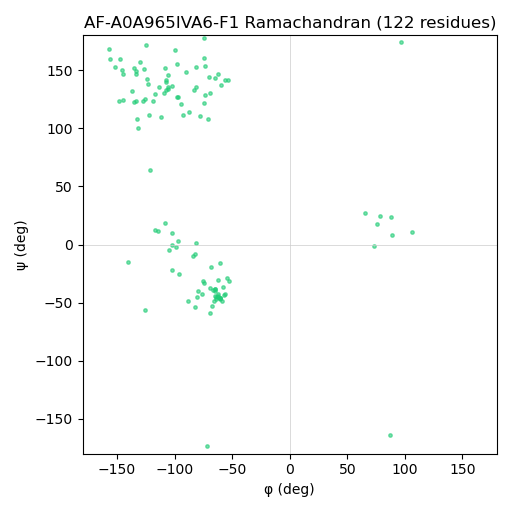021 -21.223 -6.426 1.00 95.44 83 GLY A CA 1
ATOM 652 C C . GLY A 1 83 ? 0.210 -21.356 -5.133 1.00 95.44 83 GLY A C 1
ATOM 653 O O . GLY A 1 83 ? -0.192 -22.467 -4.780 1.00 95.44 83 GLY A O 1
ATOM 654 N N . LEU A 1 84 ? -0.023 -20.258 -4.409 1.00 97.31 84 LEU A N 1
ATOM 655 C CA . LEU A 1 84 ? -0.804 -20.222 -3.170 1.00 97.31 84 LEU A CA 1
ATOM 656 C C . LEU A 1 84 ? -2.166 -19.534 -3.377 1.00 97.31 84 LEU A C 1
ATOM 658 O O . LEU A 1 84 ? -2.279 -18.626 -4.200 1.00 97.31 84 LEU A O 1
ATOM 662 N N . PRO A 1 85 ? -3.207 -19.893 -2.598 1.00 95.06 85 PRO A N 1
ATOM 663 C CA . PRO A 1 85 ? -4.447 -19.123 -2.557 1.00 95.06 85 PRO A CA 1
ATOM 664 C C . PRO A 1 85 ? -4.189 -17.642 -2.246 1.00 95.06 85 PRO A C 1
ATOM 666 O O . PRO A 1 85 ? -3.368 -17.322 -1.387 1.00 95.06 85 PRO A O 1
ATOM 669 N N . VAL A 1 86 ? -4.934 -16.743 -2.897 1.00 93.12 86 VAL A N 1
ATOM 670 C CA . VAL A 1 86 ? -4.685 -15.286 -2.879 1.00 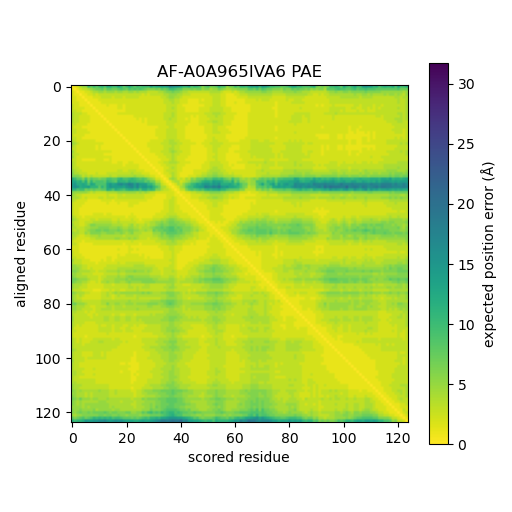93.12 86 VAL A CA 1
ATOM 671 C C . VAL A 1 86 ? -4.562 -14.675 -1.473 1.00 93.12 86 VAL A C 1
ATOM 673 O O . VAL A 1 86 ? -3.801 -13.733 -1.282 1.00 93.12 86 VAL A O 1
ATOM 676 N N . TRP A 1 87 ? -5.258 -15.232 -0.480 1.00 91.69 87 TRP A N 1
ATOM 677 C CA . TRP A 1 87 ? -5.276 -14.740 0.899 1.00 91.69 87 TRP A CA 1
ATOM 678 C C . TRP A 1 87 ? -4.092 -15.203 1.763 1.00 91.69 87 TRP A C 1
ATOM 680 O O . TRP A 1 87 ? -3.971 -14.744 2.895 1.00 91.69 87 TRP A O 1
ATOM 690 N N . VAL A 1 88 ? -3.234 -16.115 1.290 1.00 95.06 88 VAL A N 1
ATOM 691 C CA . VAL A 1 88 ? -2.167 -16.698 2.125 1.00 95.06 88 VAL A CA 1
ATOM 692 C C . VAL A 1 88 ? -1.092 -15.672 2.463 1.00 95.06 88 VAL A C 1
ATOM 694 O O . VAL A 1 88 ? -0.880 -15.39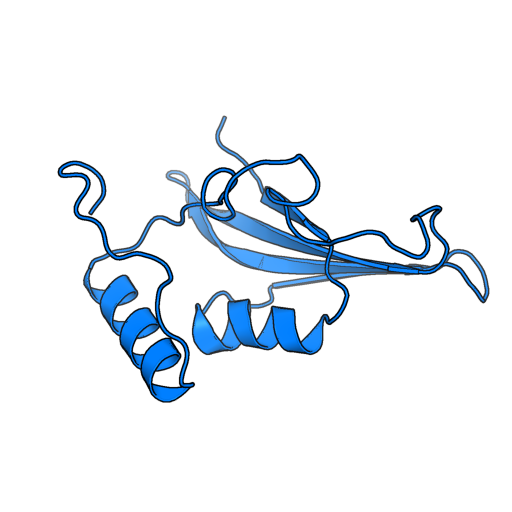7 3.642 1.00 95.06 88 VAL A O 1
ATOM 697 N N . ASN A 1 89 ? -0.437 -15.082 1.460 1.00 96.00 89 ASN A N 1
ATOM 698 C CA . ASN A 1 89 ? 0.543 -14.026 1.694 1.00 96.00 89 ASN A CA 1
ATOM 699 C C . ASN A 1 89 ? -0.186 -12.681 1.744 1.00 96.00 89 ASN A C 1
ATOM 701 O O . ASN A 1 89 ? -0.758 -12.237 0.751 1.00 96.00 89 ASN A O 1
ATOM 705 N N . HIS A 1 90 ? -0.190 -12.046 2.914 1.00 94.44 90 HIS A N 1
ATOM 706 C CA . HIS A 1 90 ? -0.874 -10.777 3.145 1.00 94.44 90 HIS A CA 1
ATOM 707 C C . HIS A 1 90 ? -0.129 -9.926 4.177 1.00 94.44 90 HIS A C 1
ATOM 709 O O . HIS A 1 90 ? 0.662 -10.426 4.977 1.00 94.44 90 HIS A O 1
ATOM 715 N N . CYS A 1 91 ? -0.406 -8.624 4.163 1.00 94.12 91 CYS A N 1
ATOM 716 C CA . CYS A 1 91 ? -0.010 -7.700 5.218 1.00 94.12 91 CYS A CA 1
ATOM 717 C C . CYS A 1 91 ? -1.249 -7.349 6.045 1.00 94.12 91 CYS A C 1
ATOM 719 O O . CYS A 1 91 ? -2.305 -7.068 5.480 1.00 94.12 91 CYS A O 1
ATOM 721 N N . ALA A 1 92 ? -1.119 -7.384 7.369 1.00 93.56 92 ALA A N 1
ATOM 722 C CA . ALA A 1 92 ? -2.182 -7.015 8.292 1.00 93.56 92 ALA A CA 1
ATOM 723 C C . ALA A 1 92 ? -1.829 -5.694 8.978 1.00 93.56 92 ALA A C 1
ATOM 725 O O . ALA A 1 92 ? -0.735 -5.544 9.524 1.00 93.56 92 ALA A O 1
ATOM 726 N N . PHE A 1 93 ? -2.773 -4.755 8.975 1.00 93.81 93 PHE A N 1
ATOM 727 C CA . PHE A 1 93 ? -2.631 -3.465 9.642 1.00 93.81 93 PHE A CA 1
ATOM 728 C C . PHE A 1 93 ? -3.397 -3.478 10.958 1.00 93.81 93 PHE A C 1
ATOM 730 O O . PHE A 1 93 ? -4.537 -3.938 11.020 1.00 93.81 93 PHE A O 1
ATOM 737 N N . ARG A 1 94 ? -2.783 -2.945 12.015 1.00 91.31 94 ARG A N 1
ATOM 738 C CA . ARG A 1 94 ? -3.481 -2.723 13.282 1.00 91.31 94 ARG A CA 1
ATOM 739 C C . ARG A 1 94 ? -4.495 -1.598 13.091 1.00 91.31 94 ARG A C 1
ATOM 741 O O . ARG A 1 94 ? -4.138 -0.524 12.618 1.00 91.31 94 ARG A O 1
ATOM 748 N N . ALA A 1 95 ? -5.736 -1.825 13.501 1.00 92.12 95 ALA A N 1
ATOM 749 C CA . ALA A 1 95 ? -6.804 -0.842 13.394 1.00 92.12 95 ALA A CA 1
ATOM 750 C C . ALA A 1 95 ? -7.738 -0.949 14.598 1.00 92.12 95 ALA A C 1
ATOM 752 O O . ALA A 1 95 ? -7.964 -2.038 15.109 1.00 92.12 95 ALA A O 1
ATOM 753 N N . THR A 1 96 ? -8.305 0.174 15.033 1.00 92.38 96 THR A N 1
ATOM 754 C CA . THR A 1 96 ? -9.444 0.159 15.959 1.00 92.38 96 THR A CA 1
ATOM 755 C C . THR A 1 96 ? -10.711 -0.263 15.213 1.00 92.38 96 THR A C 1
ATOM 757 O O . THR A 1 96 ? -10.790 -0.110 13.993 1.00 92.38 96 THR A O 1
ATOM 760 N N . SER A 1 97 ? -11.742 -0.715 15.932 1.00 92.31 97 SER A N 1
ATOM 761 C CA . SER A 1 97 ? -13.038 -1.044 15.317 1.00 92.31 97 SER A CA 1
ATOM 762 C C . SER A 1 97 ? -13.652 0.150 14.573 1.00 92.31 97 SER A C 1
ATOM 764 O O . SER A 1 97 ? -14.208 -0.015 13.495 1.00 92.31 97 SER A O 1
ATOM 766 N N . GLU A 1 98 ? -13.486 1.371 15.093 1.00 94.81 98 GLU A N 1
ATOM 767 C CA . GLU A 1 98 ? -13.908 2.598 14.404 1.00 94.81 98 GLU A CA 1
ATOM 768 C C . GLU A 1 98 ? -13.195 2.765 13.054 1.00 94.81 98 GLU A C 1
ATOM 770 O O . GLU A 1 98 ? -13.843 2.986 12.033 1.00 94.81 98 GLU A O 1
ATOM 775 N N . LYS A 1 99 ? -11.868 2.577 13.016 1.00 94.31 99 LYS A N 1
ATOM 776 C CA . LYS A 1 99 ? -11.094 2.679 11.771 1.00 94.31 99 LYS A CA 1
ATOM 777 C C . LYS A 1 99 ? -11.486 1.594 10.764 1.00 94.31 99 LYS A C 1
ATOM 779 O O . LYS A 1 99 ? -11.548 1.878 9.569 1.00 94.31 99 LYS A O 1
ATOM 784 N N . GLN A 1 100 ? -11.760 0.376 11.234 1.00 94.12 100 GLN A N 1
ATOM 785 C CA . GLN A 1 100 ? -12.241 -0.714 10.382 1.00 94.12 100 GLN A CA 1
ATOM 786 C C . GLN A 1 100 ? -13.576 -0.353 9.723 1.00 94.12 100 GLN A C 1
ATOM 788 O O . GLN A 1 100 ? -13.709 -0.499 8.509 1.00 94.12 100 GLN A O 1
ATOM 793 N N . GLU A 1 101 ? -14.529 0.186 10.486 1.00 94.94 101 GLU A N 1
ATOM 794 C CA . GLU A 1 101 ? -15.834 0.598 9.958 1.00 94.94 101 GLU A CA 1
ATOM 795 C C . GLU A 1 101 ? -15.734 1.787 8.989 1.00 94.94 101 GLU A C 1
ATOM 797 O O . GLU A 1 101 ? -16.385 1.783 7.942 1.00 94.94 101 GLU A O 1
ATOM 802 N N . GLU A 1 102 ? -14.867 2.768 9.259 1.00 96.56 102 GLU A N 1
ATOM 803 C CA . GLU A 1 102 ? -14.595 3.866 8.319 1.00 96.56 102 GLU A CA 1
ATOM 804 C C . GLU A 1 102 ? -14.075 3.357 6.966 1.00 96.56 102 GLU A C 1
ATOM 806 O O . GLU A 1 102 ? -14.569 3.763 5.908 1.00 96.56 102 GLU A O 1
ATOM 811 N N . VAL A 1 103 ? -13.079 2.462 6.986 1.00 96.69 103 VAL A N 1
ATOM 812 C CA . VAL A 1 103 ? -12.510 1.867 5.767 1.00 96.69 103 VAL A CA 1
ATOM 813 C C . VAL A 1 103 ? -13.562 1.019 5.057 1.00 96.69 103 VAL A C 1
ATOM 815 O O . VAL A 1 103 ? -13.742 1.156 3.845 1.00 96.69 103 VAL A O 1
ATOM 818 N N . ARG A 1 104 ? -14.314 0.195 5.796 1.00 96.00 104 ARG A N 1
ATOM 819 C CA . ARG A 1 104 ? -15.404 -0.634 5.259 1.00 96.00 104 ARG A CA 1
ATOM 820 C C . ARG A 1 104 ? -16.451 0.217 4.541 1.00 96.00 104 ARG A C 1
ATOM 822 O O . ARG A 1 104 ? -16.868 -0.138 3.435 1.00 96.00 104 ARG A O 1
ATOM 829 N N . ALA A 1 105 ? -16.838 1.354 5.118 1.00 97.19 105 ALA A N 1
ATOM 830 C CA . ALA A 1 105 ? -17.779 2.286 4.506 1.00 97.19 105 ALA A CA 1
ATOM 831 C C . ALA A 1 105 ? -17.226 2.9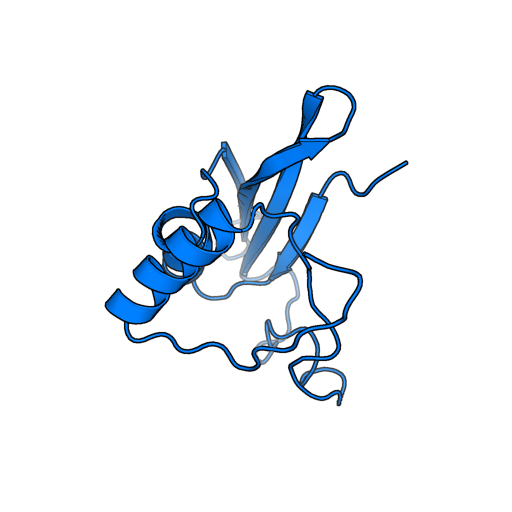00 3.208 1.00 97.19 105 ALA A C 1
ATOM 833 O O . ALA A 1 105 ? -17.922 2.887 2.188 1.00 97.19 105 ALA A O 1
ATOM 834 N N . ARG A 1 106 ? -15.967 3.373 3.204 1.00 97.88 106 ARG A N 1
ATOM 835 C CA . ARG A 1 106 ? -15.311 3.914 1.994 1.00 97.88 106 ARG A CA 1
ATOM 836 C C . ARG A 1 106 ? -15.201 2.870 0.880 1.00 97.88 106 ARG A C 1
ATOM 838 O O . ARG A 1 106 ? -15.566 3.157 -0.259 1.00 97.88 106 ARG A O 1
ATOM 845 N N . MET A 1 107 ? -14.763 1.654 1.207 1.00 97.56 107 MET A N 1
ATOM 846 C CA . MET A 1 107 ? -14.651 0.544 0.251 1.00 97.56 107 MET A CA 1
ATOM 847 C C . MET A 1 107 ? -16.017 0.167 -0.333 1.00 97.56 107 MET A C 1
ATOM 849 O O . MET A 1 107 ? -16.158 0.061 -1.552 1.00 97.56 107 MET A O 1
ATOM 853 N N . THR A 1 108 ? -17.046 0.061 0.513 1.00 97.31 108 THR A N 1
ATOM 854 C CA . THR A 1 108 ? -18.416 -0.255 0.076 1.00 97.31 108 THR A CA 1
ATOM 855 C C . THR A 1 108 ? -18.966 0.818 -0.862 1.00 97.31 108 THR A C 1
ATOM 857 O O . THR A 1 108 ? -19.518 0.488 -1.911 1.00 97.31 108 THR A O 1
ATOM 860 N N . ALA A 1 109 ? -18.771 2.100 -0.537 1.00 98.06 109 ALA A N 1
ATOM 861 C CA . ALA A 1 109 ? -19.174 3.213 -1.399 1.00 98.06 109 ALA A CA 1
ATOM 862 C C . ALA A 1 109 ? -18.437 3.210 -2.752 1.00 98.06 109 ALA A C 1
ATOM 864 O O . ALA A 1 109 ? -19.008 3.606 -3.767 1.00 98.06 109 ALA A O 1
ATOM 865 N N . ALA A 1 110 ? -17.197 2.717 -2.782 1.00 97.88 110 ALA A N 1
ATOM 866 C CA . ALA A 1 110 ? -16.415 2.513 -3.999 1.00 97.88 110 ALA A CA 1
ATOM 867 C C . ALA A 1 110 ? -16.759 1.210 -4.755 1.00 97.88 110 ALA A C 1
ATOM 869 O O . ALA A 1 110 ? -16.133 0.927 -5.778 1.00 97.88 110 ALA A O 1
ATOM 870 N N . GLY A 1 111 ? -17.724 0.416 -4.275 1.00 97.56 111 GLY A N 1
ATOM 871 C CA . GLY A 1 111 ? -18.123 -0.857 -4.883 1.00 97.56 111 GLY A CA 1
ATOM 872 C C . GLY A 1 111 ? -17.146 -2.012 -4.640 1.00 97.56 111 GLY A C 1
ATOM 873 O O . GLY A 1 111 ? -17.201 -3.012 -5.353 1.00 97.56 111 GLY A O 1
ATOM 874 N N . ILE A 1 112 ? -16.254 -1.894 -3.654 1.00 96.75 112 ILE A N 1
ATOM 875 C CA . ILE A 1 112 ? -15.245 -2.902 -3.309 1.00 96.75 112 ILE A CA 1
ATOM 876 C C . ILE A 1 112 ? -15.757 -3.733 -2.133 1.00 96.75 112 ILE A C 1
ATOM 878 O O . ILE A 1 112 ? -16.152 -3.192 -1.102 1.00 96.75 112 ILE A O 1
ATOM 882 N N . GLN A 1 113 ? -15.755 -5.055 -2.296 1.00 94.06 113 GLN A N 1
ATOM 883 C CA . GLN A 1 113 ? -16.159 -6.007 -1.263 1.00 94.06 113 GLN A CA 1
ATOM 884 C C . GLN A 1 113 ? -14.928 -6.699 -0.665 1.00 94.06 113 GLN A C 1
ATOM 886 O O . GLN A 1 113 ? -13.967 -6.955 -1.398 1.00 94.06 113 GLN A O 1
ATOM 891 N N . PRO A 1 114 ? -14.938 -7.024 0.639 1.00 93.00 114 PRO A N 1
ATOM 892 C CA . PRO A 1 114 ? -13.876 -7.818 1.234 1.00 93.00 114 PRO A CA 1
ATOM 893 C C . PRO A 1 114 ? -13.866 -9.224 0.628 1.00 93.00 114 PRO A C 1
ATOM 895 O O . PRO A 1 114 ? -14.917 -9.811 0.370 1.00 93.00 114 PRO A O 1
ATOM 898 N N . LEU A 1 115 ? -12.670 -9.784 0.436 1.00 92.69 115 LEU A N 1
ATOM 899 C CA . LEU A 1 115 ? -12.535 -11.182 0.026 1.00 92.69 115 LEU A CA 1
ATOM 900 C C . LEU A 1 115 ? -13.049 -12.131 1.120 1.00 92.69 115 LEU A C 1
ATOM 902 O O . LEU A 1 115 ? -13.670 -13.147 0.820 1.00 92.69 115 LEU A O 1
ATOM 906 N N . MET A 1 116 ? -12.764 -11.801 2.382 1.00 91.56 116 MET A N 1
ATOM 907 C CA . MET A 1 116 ? -13.186 -12.545 3.566 1.00 91.56 116 MET A CA 1
ATOM 908 C C . MET A 1 116 ? -13.453 -11.573 4.717 1.00 91.56 116 MET A C 1
ATOM 910 O O . MET A 1 116 ? -12.802 -10.534 4.813 1.00 91.56 116 MET A O 1
ATOM 914 N N . ASP A 1 117 ? -14.379 -11.946 5.596 1.00 90.38 117 ASP A N 1
ATOM 915 C CA . ASP A 1 117 ? -14.647 -11.279 6.869 1.00 90.38 117 ASP A CA 1
ATOM 916 C C . ASP A 1 117 ? -14.725 -12.372 7.942 1.00 90.38 117 ASP A C 1
ATOM 918 O O . ASP A 1 117 ? -15.617 -13.224 7.900 1.00 90.38 117 ASP A O 1
ATOM 922 N N . VAL A 1 118 ? -13.703 -12.448 8.797 1.00 91.00 118 VAL A N 1
ATOM 923 C CA . VAL A 1 118 ? -13.468 -13.592 9.688 1.00 91.00 118 VAL A CA 1
ATOM 924 C C . VAL A 1 118 ? -13.120 -13.090 11.079 1.00 91.00 118 VAL A C 1
ATOM 926 O O . VAL A 1 118 ? -12.126 -12.392 11.266 1.00 91.00 118 VAL A O 1
ATOM 929 N N . ASP A 1 119 ? -13.905 -13.510 12.069 1.00 90.75 119 ASP A N 1
ATOM 930 C CA . ASP A 1 119 ? -13.555 -13.325 13.472 1.00 90.75 119 ASP A CA 1
ATOM 931 C C . ASP A 1 119 ? -12.509 -14.368 13.881 1.00 90.75 119 ASP A C 1
ATOM 933 O O . ASP A 1 119 ? -12.782 -15.571 13.959 1.00 90.75 119 ASP A O 1
ATOM 937 N N . HIS A 1 120 ? -11.288 -13.899 14.124 1.00 90.00 120 HIS A N 1
ATOM 938 C CA . HIS A 1 120 ? -10.192 -14.738 14.596 1.00 90.00 120 HIS A CA 1
ATOM 939 C C . HIS A 1 120 ? -10.191 -14.927 16.123 1.00 90.00 120 HIS A C 1
ATOM 941 O O . HIS A 1 120 ? -9.425 -15.750 16.622 1.00 90.00 120 HIS A O 1
ATOM 947 N N . GLY A 1 121 ? -11.008 -14.184 16.877 1.00 92.38 121 GLY A N 1
ATOM 948 C CA . GLY A 1 121 ? -11.134 -14.264 18.337 1.00 92.38 121 GLY A CA 1
ATOM 949 C C . GLY A 1 121 ? -9.968 -13.673 19.141 1.00 92.38 121 GLY A C 1
ATOM 950 O O . GLY A 1 121 ? -9.998 -13.709 20.369 1.00 92.38 121 GLY A O 1
ATOM 951 N N . TRP A 1 122 ? -8.926 -13.166 18.475 1.00 89.00 122 TRP A N 1
ATOM 952 C CA . TRP A 1 122 ? -7.747 -12.565 19.119 1.00 89.00 122 TRP A CA 1
ATOM 953 C C . TRP A 1 122 ? -7.207 -11.315 18.408 1.00 89.00 122 TRP A C 1
ATOM 955 O O . TRP A 1 122 ? -6.407 -10.585 18.990 1.00 89.00 122 TRP A O 1
ATOM 965 N N . CYS A 1 123 ? -7.618 -11.070 17.160 1.00 78.50 123 CYS A N 1
ATOM 966 C CA . CYS A 1 123 ? -7.263 -9.886 16.385 1.00 78.50 123 CYS A CA 1
ATOM 967 C C . CYS A 1 123 ? -8.537 -9.058 16.206 1.00 78.50 123 CYS A C 1
ATOM 969 O O . CYS A 1 123 ? -9.464 -9.508 15.532 1.00 78.50 123 CYS A O 1
ATOM 971 N N . HIS A 1 124 ? -8.591 -7.911 16.884 1.00 67.50 124 HIS A N 1
ATOM 972 C CA . HIS A 1 124 ? -9.736 -7.004 16.938 1.00 67.50 124 HIS A CA 1
ATOM 973 C C . HIS A 1 124 ? -9.317 -5.590 16.566 1.00 67.50 124 HIS A C 1
ATOM 975 O O . HIS A 1 124 ? -8.147 -5.234 16.848 1.00 67.50 124 HIS A O 1
#

Solvent-accessible surface area (backbone atoms only — not comparable to full-atom values): 7656 Å² total; per-residue (Å²): 133,81,78,64,60,53,77,47,55,42,95,48,66,66,64,47,44,47,47,41,34,70,38,66,61,23,50,78,76,48,73,48,76,51,74,66,69,94,72,19,38,39,37,40,40,31,24,42,73,49,58,53,98,87,65,52,73,28,34,45,32,37,37,35,74,38,70,80,78,75,61,99,80,68,74,64,64,75,12,57,86,75,76,39,63,69,78,71,54,76,86,86,79,90,50,55,70,68,56,49,51,54,31,50,50,46,32,48,76,71,73,47,76,77,96,73,88,78,88,73,88,80,74,106

Sequence (124 aa):
MPLHHVAYATKDVEATTRFYEELMGFPLVHTEITAGGEETWLRHIFFDIGPDSDGNHESIAFFQVHGVGEKPDYTTDVSDGVGLPVWVNHCAFRATSEKQEEVRARMTAAGIQPLMDVDHGWCH

Mean predicted aligned error: 3.49 Å

pLDDT: mean 94.21, std 4.95, range [67.5, 98.69]

Secondary structure (DSSP, 8-state):
---SEEEEEES-HHHHHIIIIIII---EEEEEEEE-SSS-EEEEEEEEEEE-TTSPEEEEEEEEEESSS--TT----SSGGGTS-TTSS-------HHHHHHHHHHHHHTT---S-----SS--

Nearest PDB structures (foldseek):
  1eil-assembly1_A  TM=5.752E-01  e=1.790E-02  Pseudomonas sp. KKS102
  2nlk-assembly1_A  TM=4.405E-01  e=3.178E-01  Homo sapiens
  4o8s-assembly1_A  TM=3.435E-01  e=2.011E-01  Helicobacter pylori J99
  1h4u-assembly1_A  TM=3.934E-01  e=3.569E+00  Mus musculus
  6n12-assembly1_B  TM=3.904E-01  e=6.428E+00  Homo sapiens

Foldseek 3Di:
DDAQEEEFEDQDVPVVCCCVCVQLNFDFDDWDKDDDPDFWIKIKTWTWLFADPVRDTGTYMYIYTTPPPDDPPDDRQDAVVVPHDSPPDDDDGQDDPVSVVSSVVSCVVVVHDDPDDDDPVPRD

Radius of gyration: 16.23 Å; Cα contacts (8 Å, |Δi|>4): 157; chains: 1; bounding box: 38×32×42 Å